Protein AF-A0AA39FRJ8-F1 (afdb_monomer_lite)

Secondary structure (DSSP, 8-state):
----GGGSTT---TTT-SS----------------TTSSTTS-S-------SSPPPP----S-EEEEEE-TTT--EEEEEEES-TT--

Radius of gyration: 22.84 Å; chains: 1; bounding box: 49×27×60 Å

Sequence (88 aa):
MGISNMFGNGADFSRMSDDNVKISKIIQKAFISVDENGSEAAAATGAQIVTLMMPSTIYVDKPFISVIVSKATGTPLFWARVNDPRSQ

pLDDT: mean 82.82, std 18.51, range [39.97, 97.19]

Foldseek 3Di:
DPPDLQCDQNNDPVVPDVDSDGDPDDDDDDDDDDDPVPDPDDDDDDDDPDDPDDDDDDDPQAWDWDFDADPVPRHTPDIDIPGDPVPD

Organism: Microctonus hyperodae (NCBI:txid165561)

InterPro domains:
  IPR000215 Serpin family [PTHR11461] (1-86)
  IPR023796 Serpin domain [PF00079] (1-85)
  IPR036186 Serpin superfamily [SSF56574] (1-85)
  IPR042178 Serpin superfamily, domain 1 [G3DSA:3.30.497.10] (1-88)

Structure (mmCIF, N/CA/C/O backbone):
data_AF-A0AA39FRJ8-F1
#
_entry.id   AF-A0AA39FRJ8-F1
#
loop_
_atom_site.group_PDB
_atom_site.id
_atom_site.type_symbol
_atom_site.label_atom_id
_atom_site.label_alt_id
_atom_site.label_comp_id
_atom_site.label_asym_id
_atom_site.label_entity_id
_atom_site.label_seq_id
_atom_site.pdbx_PDB_ins_code
_atom_site.Cartn_x
_atom_site.Cartn_y
_atom_site.Cartn_z
_atom_site.occupancy
_atom_site.B_iso_or_equiv
_atom_site.auth_seq_id
_atom_site.auth_comp_id
_atom_site.auth_asym_id
_atom_site.auth_atom_id
_atom_site.pdbx_PDB_model_num
ATOM 1 N N . MET A 1 1 ? -2.722 4.062 -16.025 1.00 69.94 1 MET A N 1
ATOM 2 C CA . MET A 1 1 ? -1.381 4.036 -15.397 1.00 69.94 1 MET A CA 1
ATOM 3 C C . MET A 1 1 ? -0.354 3.931 -16.520 1.00 69.94 1 MET A C 1
ATOM 5 O O . MET A 1 1 ? -0.372 2.935 -17.224 1.00 69.94 1 MET A O 1
ATOM 9 N N . GLY A 1 2 ? 0.431 4.980 -16.781 1.00 88.44 2 GLY A N 1
ATOM 10 C CA . GLY A 1 2 ? 1.193 5.155 -18.034 1.00 88.44 2 GLY A CA 1
ATOM 11 C C . GLY A 1 2 ? 2.612 4.572 -18.065 1.00 88.44 2 GLY A C 1
ATOM 12 O O . GLY A 1 2 ? 3.379 4.918 -18.956 1.00 88.44 2 GLY A O 1
ATOM 13 N N . ILE A 1 3 ? 2.991 3.726 -17.103 1.00 90.75 3 ILE A N 1
ATOM 14 C CA . ILE A 1 3 ? 4.336 3.138 -17.056 1.00 90.75 3 ILE A CA 1
ATOM 15 C C . ILE A 1 3 ? 4.338 1.828 -17.851 1.00 90.75 3 ILE A C 1
ATOM 17 O O . ILE A 1 3 ? 4.020 0.770 -17.315 1.00 90.75 3 ILE A O 1
ATOM 21 N N . SER A 1 4 ? 4.666 1.909 -19.139 1.00 92.62 4 SER A N 1
ATOM 22 C CA . SER A 1 4 ? 4.681 0.760 -20.059 1.00 92.62 4 SER A CA 1
ATOM 23 C C . SER A 1 4 ? 6.064 0.455 -20.635 1.00 92.62 4 SER A C 1
ATOM 25 O O . SER A 1 4 ? 6.369 -0.711 -20.873 1.00 92.62 4 SER A O 1
ATOM 27 N N . ASN A 1 5 ? 6.916 1.474 -20.816 1.00 93.75 5 ASN A N 1
ATOM 28 C CA . ASN A 1 5 ? 8.191 1.321 -21.523 1.00 93.75 5 ASN A CA 1
ATOM 29 C C . ASN A 1 5 ? 9.104 0.260 -20.884 1.00 93.75 5 ASN A C 1
ATOM 31 O O . ASN A 1 5 ? 9.689 -0.548 -21.590 1.00 93.75 5 ASN A O 1
ATOM 35 N N . MET A 1 6 ? 9.139 0.184 -19.549 1.00 94.00 6 MET A N 1
ATOM 36 C CA . MET A 1 6 ? 9.978 -0.772 -18.810 1.00 94.00 6 MET A CA 1
ATOM 37 C C . MET A 1 6 ? 9.676 -2.254 -19.088 1.00 94.00 6 MET A C 1
ATOM 39 O O . MET A 1 6 ? 10.512 -3.109 -18.802 1.00 94.00 6 MET A O 1
ATOM 43 N N . PHE A 1 7 ? 8.501 -2.558 -19.648 1.00 94.94 7 PHE A N 1
ATOM 44 C CA . PHE A 1 7 ? 8.082 -3.910 -20.032 1.00 94.94 7 PHE A CA 1
ATOM 45 C C . PHE A 1 7 ? 8.229 -4.181 -21.541 1.00 94.94 7 PHE A C 1
ATOM 47 O O . PHE A 1 7 ? 8.047 -5.312 -21.999 1.00 94.94 7 PHE A O 1
ATOM 54 N N . GLY A 1 8 ? 8.512 -3.143 -22.332 1.00 92.69 8 GLY A N 1
ATOM 55 C CA . GLY A 1 8 ? 8.649 -3.215 -23.783 1.00 92.69 8 GLY A CA 1
ATOM 56 C C . GLY A 1 8 ? 10.063 -3.586 -24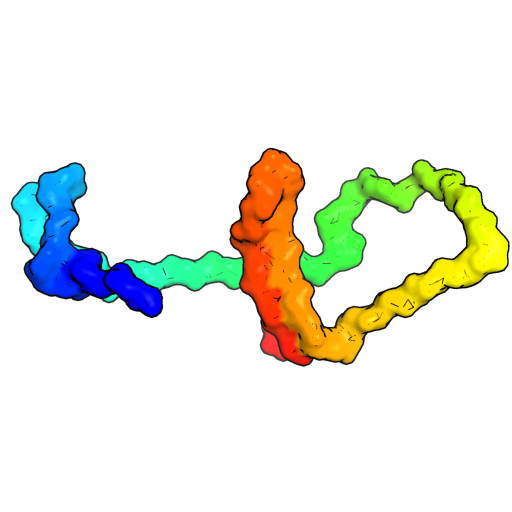.230 1.00 92.69 8 GLY A C 1
ATOM 57 O O . GLY A 1 8 ? 11.002 -3.610 -23.444 1.00 92.69 8 GLY A O 1
ATOM 58 N N . ASN A 1 9 ? 10.227 -3.850 -25.528 1.00 92.19 9 ASN A N 1
ATOM 59 C CA . ASN A 1 9 ? 11.547 -4.103 -26.125 1.00 92.19 9 ASN A CA 1
ATOM 60 C C . ASN A 1 9 ? 12.397 -2.826 -26.280 1.00 92.19 9 ASN A C 1
ATOM 62 O O . ASN A 1 9 ? 13.573 -2.921 -26.599 1.00 92.19 9 ASN A O 1
ATOM 66 N N . GLY A 1 10 ? 11.795 -1.645 -26.095 1.00 90.56 10 GLY A N 1
ATOM 67 C CA . GLY A 1 10 ? 12.479 -0.347 -26.078 1.00 90.56 10 GLY A CA 1
ATOM 68 C C . GLY A 1 10 ? 12.809 0.149 -24.668 1.00 90.56 10 GLY A C 1
ATOM 69 O O . GLY A 1 10 ? 13.037 1.344 -24.490 1.00 90.56 10 GLY A O 1
ATOM 70 N N . ALA A 1 11 ? 12.770 -0.737 -23.666 1.00 95.31 11 ALA A N 1
ATOM 71 C CA . ALA A 1 11 ? 13.147 -0.390 -22.307 1.00 95.31 11 ALA A CA 1
ATOM 72 C C . ALA A 1 11 ? 14.627 0.012 -22.263 1.00 95.31 11 ALA A C 1
ATOM 74 O O . ALA A 1 11 ? 15.483 -0.709 -22.765 1.00 95.31 11 ALA A O 1
ATOM 75 N N . ASP A 1 12 ? 14.924 1.155 -21.650 1.00 94.56 12 ASP A N 1
ATOM 76 C CA . ASP A 1 12 ? 16.298 1.615 -21.469 1.00 94.56 12 ASP A CA 1
ATOM 77 C C . ASP A 1 12 ? 16.737 1.368 -20.024 1.00 94.56 12 ASP A C 1
ATOM 79 O O . ASP A 1 12 ? 16.349 2.087 -19.100 1.00 94.56 12 ASP A O 1
ATOM 83 N N . PHE A 1 13 ? 17.541 0.320 -19.849 1.00 95.81 13 PHE A N 1
ATOM 84 C CA . PHE A 1 13 ? 18.191 -0.044 -18.591 1.00 95.81 13 PHE A CA 1
ATOM 85 C C . PHE A 1 13 ? 19.721 0.055 -18.678 1.00 95.81 13 PHE A C 1
ATOM 87 O O . PHE A 1 13 ? 20.419 -0.554 -17.869 1.00 95.81 13 PHE A O 1
ATOM 94 N N . SER A 1 14 ? 20.247 0.870 -19.600 1.00 95.50 14 SER A N 1
ATOM 95 C CA . SER A 1 14 ? 21.693 1.053 -19.837 1.00 95.50 14 SER A CA 1
ATOM 96 C C . SER A 1 14 ? 22.493 1.490 -18.601 1.00 95.50 14 SER A C 1
ATOM 98 O O . SER A 1 14 ? 23.695 1.270 -18.516 1.00 95.50 14 SER A O 1
ATOM 100 N N . ARG A 1 15 ? 21.835 2.097 -17.602 1.00 96.25 15 ARG A N 1
ATOM 101 C CA . ARG A 1 15 ? 22.451 2.464 -16.311 1.00 96.25 15 ARG A CA 1
ATOM 102 C C . ARG A 1 15 ? 22.508 1.323 -15.289 1.00 96.25 15 ARG A C 1
ATOM 104 O O . ARG A 1 15 ? 23.033 1.523 -14.198 1.00 96.25 15 ARG A O 1
ATOM 111 N N . MET A 1 16 ? 21.911 0.176 -15.596 1.00 95.56 16 MET A N 1
ATOM 112 C CA . MET A 1 16 ? 21.819 -0.990 -14.710 1.00 95.56 16 MET A CA 1
ATOM 113 C C . MET A 1 16 ? 22.482 -2.232 -15.310 1.00 95.56 16 MET A C 1
ATOM 115 O O . MET A 1 16 ? 22.935 -3.090 -14.556 1.00 95.56 16 MET A O 1
ATOM 119 N N . SER A 1 17 ? 22.519 -2.346 -16.638 1.00 95.19 17 SER A N 1
ATOM 120 C CA . SER A 1 17 ? 23.113 -3.469 -17.359 1.00 95.19 17 SER A CA 1
ATOM 121 C C . SER A 1 17 ? 23.629 -3.006 -18.720 1.00 95.19 17 SER A C 1
ATOM 123 O O . SER A 1 17 ? 23.002 -2.161 -19.358 1.00 95.19 17 SER A O 1
ATOM 125 N N . ASP A 1 18 ? 24.743 -3.589 -19.159 1.00 94.62 18 ASP A N 1
ATOM 126 C CA . ASP A 1 18 ? 25.283 -3.395 -20.509 1.00 94.62 18 ASP A CA 1
ATOM 127 C C . ASP A 1 18 ? 24.492 -4.188 -21.573 1.00 94.62 18 ASP A C 1
ATOM 129 O O . ASP A 1 18 ? 24.601 -3.909 -22.768 1.00 94.62 18 ASP A O 1
ATOM 133 N N . ASP A 1 19 ? 23.666 -5.153 -21.148 1.00 94.75 19 ASP A N 1
ATOM 134 C CA . ASP A 1 19 ? 22.807 -5.954 -22.019 1.00 94.75 19 ASP A CA 1
ATOM 135 C C . ASP A 1 19 ? 21.442 -5.290 -22.257 1.00 94.75 19 ASP A C 1
ATOM 137 O O . ASP A 1 19 ? 20.905 -4.553 -21.425 1.00 94.75 19 ASP A O 1
ATOM 141 N N . ASN A 1 20 ? 20.811 -5.622 -23.388 1.00 93.31 20 ASN A N 1
ATOM 142 C CA . ASN A 1 20 ? 19.438 -5.206 -23.667 1.00 93.31 20 ASN A CA 1
ATOM 143 C C . ASN A 1 20 ? 18.446 -6.034 -22.833 1.00 93.31 20 ASN A C 1
ATOM 145 O O . ASN A 1 20 ? 18.017 -7.123 -23.229 1.00 93.31 20 ASN A O 1
ATOM 149 N N . VAL A 1 21 ? 18.100 -5.508 -21.659 1.00 95.50 21 VAL A N 1
ATOM 150 C CA . VAL A 1 21 ? 17.190 -6.135 -20.694 1.00 95.50 21 VAL A CA 1
ATOM 151 C C . VAL A 1 21 ? 15.858 -5.394 -20.605 1.00 95.50 21 VAL A C 1
ATOM 153 O O . VAL A 1 21 ? 15.744 -4.219 -20.936 1.00 95.50 21 VAL A O 1
ATOM 156 N N . LYS A 1 22 ? 14.825 -6.084 -20.114 1.00 95.81 22 LYS A N 1
ATOM 157 C CA . LYS A 1 22 ? 13.517 -5.496 -19.796 1.00 95.81 22 LYS A CA 1
ATOM 158 C C . LYS A 1 22 ? 12.901 -6.169 -18.579 1.00 95.81 22 LYS A C 1
ATOM 160 O O . LYS A 1 22 ? 13.248 -7.303 -18.243 1.00 95.81 22 LYS A O 1
ATOM 165 N N . ILE A 1 23 ? 11.929 -5.512 -17.955 1.00 95.50 23 ILE A N 1
ATOM 166 C CA . ILE A 1 23 ? 11.171 -6.109 -16.858 1.00 95.50 23 ILE A CA 1
ATOM 167 C C . ILE A 1 23 ? 10.110 -7.040 -17.443 1.00 95.50 23 ILE A C 1
ATOM 169 O O . ILE A 1 23 ? 9.258 -6.622 -18.222 1.00 95.50 23 ILE A O 1
ATOM 173 N N . SER A 1 24 ? 10.135 -8.311 -17.049 1.00 95.25 24 SER A N 1
ATOM 174 C CA . SER A 1 24 ? 9.131 -9.293 -17.472 1.00 95.25 24 SER A CA 1
ATOM 175 C C . SER A 1 24 ? 7.895 -9.299 -16.570 1.00 95.25 24 SER A C 1
ATOM 177 O O . SER A 1 24 ? 6.777 -9.469 -17.055 1.00 95.25 24 SER A O 1
ATOM 179 N N . LYS A 1 25 ? 8.076 -9.118 -15.255 1.00 93.69 25 LYS A N 1
ATOM 180 C CA . LYS A 1 25 ? 6.995 -9.157 -14.263 1.00 93.69 25 LYS A CA 1
ATOM 181 C C . LYS A 1 25 ? 7.372 -8.382 -13.003 1.00 93.69 25 LYS A C 1
ATOM 183 O O . LYS A 1 25 ? 8.482 -8.516 -12.501 1.00 93.69 25 LYS A O 1
ATOM 188 N N . ILE A 1 26 ? 6.411 -7.643 -12.455 1.00 93.88 26 ILE A N 1
ATOM 189 C CA . ILE A 1 26 ? 6.472 -7.074 -11.103 1.00 93.88 26 ILE A CA 1
ATOM 190 C C . ILE A 1 26 ? 5.283 -7.635 -10.330 1.00 93.88 26 ILE A C 1
ATOM 192 O O . ILE A 1 26 ? 4.160 -7.635 -10.833 1.00 93.88 26 ILE A O 1
ATOM 196 N N . ILE A 1 27 ? 5.529 -8.137 -9.122 1.00 95.44 27 ILE A N 1
ATOM 197 C CA . ILE A 1 27 ? 4.483 -8.633 -8.226 1.00 95.44 27 ILE A CA 1
ATOM 198 C C . ILE A 1 27 ? 4.615 -7.885 -6.908 1.00 95.44 27 ILE A C 1
ATOM 200 O O . ILE A 1 27 ? 5.676 -7.905 -6.292 1.00 95.44 27 ILE A O 1
ATOM 204 N N . GLN A 1 28 ? 3.524 -7.270 -6.464 1.00 93.19 28 GLN A N 1
ATOM 205 C CA . GLN A 1 28 ? 3.412 -6.687 -5.134 1.00 93.19 28 GLN A CA 1
ATOM 206 C C . GLN A 1 28 ? 2.406 -7.512 -4.331 1.00 93.19 28 GLN A C 1
ATOM 208 O O . GLN A 1 28 ? 1.254 -7.654 -4.739 1.00 93.19 28 GLN A O 1
ATOM 213 N N . LYS A 1 29 ? 2.840 -8.064 -3.196 1.00 93.00 29 LYS A N 1
ATOM 214 C CA . LYS A 1 29 ? 1.976 -8.763 -2.238 1.00 93.00 29 LYS A CA 1
ATOM 215 C C . LYS A 1 29 ? 1.938 -7.955 -0.947 1.00 93.00 29 LYS A C 1
ATOM 217 O O . LYS A 1 29 ? 2.985 -7.573 -0.436 1.00 93.00 29 LYS A O 1
ATOM 222 N N . ALA A 1 30 ? 0.739 -7.706 -0.435 1.00 91.69 30 ALA A N 1
ATOM 223 C CA . ALA A 1 30 ? 0.509 -7.007 0.822 1.00 91.69 30 ALA A CA 1
ATOM 224 C C . ALA A 1 30 ? -0.485 -7.806 1.671 1.00 91.69 30 ALA A C 1
ATOM 226 O O . ALA A 1 30 ? -1.356 -8.486 1.128 1.00 91.69 30 ALA A O 1
ATOM 227 N N . PHE A 1 31 ? -0.334 -7.730 2.989 1.00 89.56 31 PHE A N 1
ATOM 228 C CA . PHE A 1 31 ? -1.201 -8.384 3.962 1.00 89.56 31 PHE A CA 1
ATOM 229 C C . PHE A 1 31 ? -1.415 -7.439 5.145 1.00 89.56 31 PHE A C 1
ATOM 231 O O . PHE A 1 31 ? -0.477 -6.761 5.563 1.00 89.56 31 PHE A O 1
ATOM 238 N N . ILE A 1 32 ? -2.644 -7.386 5.655 1.00 86.75 32 ILE A N 1
ATOM 239 C CA . ILE A 1 32 ? -3.029 -6.592 6.824 1.00 86.75 32 ILE A CA 1
ATOM 240 C C . ILE A 1 32 ? -3.731 -7.551 7.784 1.00 86.75 32 ILE A C 1
ATOM 242 O O . ILE A 1 32 ? -4.725 -8.162 7.402 1.00 86.75 32 ILE A O 1
ATOM 246 N N . SER A 1 33 ? -3.223 -7.659 9.011 1.00 87.06 33 SER A N 1
ATOM 247 C CA . SER A 1 33 ? -3.906 -8.341 10.113 1.00 87.06 33 SER A CA 1
ATOM 248 C C . SER A 1 33 ? -4.417 -7.295 11.087 1.00 87.06 33 SER A C 1
ATOM 250 O O . SER A 1 33 ? -3.692 -6.355 11.413 1.00 87.06 33 SER A O 1
ATOM 252 N N . VAL A 1 34 ? -5.659 -7.454 11.529 1.00 83.31 34 VAL A N 1
ATOM 253 C CA . VAL A 1 34 ? -6.260 -6.615 12.563 1.00 83.31 34 VAL A CA 1
ATOM 254 C C . VAL A 1 34 ? -6.807 -7.547 13.626 1.00 83.31 34 VAL A C 1
ATOM 256 O O . VAL A 1 34 ? -7.647 -8.393 13.335 1.00 83.31 34 VAL A O 1
ATOM 259 N N . ASP A 1 35 ? -6.330 -7.371 14.846 1.00 84.19 35 ASP A N 1
ATOM 260 C CA . ASP A 1 35 ? -6.847 -8.030 16.032 1.00 84.19 35 ASP A CA 1
ATOM 261 C C . ASP A 1 35 ? -6.942 -7.009 17.173 1.00 84.19 35 ASP A C 1
ATOM 263 O O . ASP A 1 35 ? -6.408 -5.898 17.096 1.00 84.19 35 ASP A O 1
ATOM 267 N N . GLU A 1 36 ? -7.676 -7.369 18.222 1.00 79.88 36 GLU A N 1
ATOM 268 C CA . GLU A 1 36 ? -7.885 -6.514 19.398 1.00 79.88 36 GLU A CA 1
ATOM 269 C C . GLU A 1 36 ? -6.592 -6.306 20.200 1.00 79.88 36 GLU A C 1
ATOM 271 O O . GLU A 1 36 ? -6.458 -5.330 20.936 1.00 79.88 36 GLU A O 1
ATOM 276 N N . ASN A 1 37 ? -5.623 -7.201 20.015 1.00 71.94 37 ASN A N 1
ATOM 277 C CA . ASN A 1 37 ? -4.347 -7.212 20.715 1.00 71.94 37 ASN A CA 1
ATOM 278 C C . ASN A 1 37 ? -3.249 -6.468 19.948 1.00 71.94 37 ASN A C 1
ATOM 280 O O . ASN A 1 37 ? -2.101 -6.483 20.392 1.00 71.94 37 ASN A O 1
ATOM 284 N N . GLY A 1 38 ? -3.583 -5.787 18.841 1.00 61.38 38 GLY A N 1
ATOM 285 C CA . GLY A 1 38 ? -2.644 -5.157 17.904 1.00 61.38 38 GLY A CA 1
ATOM 286 C C . GLY A 1 38 ? -1.704 -4.102 18.507 1.00 61.38 38 GLY A C 1
ATOM 287 O O . GLY A 1 38 ? -0.889 -3.522 17.792 1.00 61.38 38 GLY A O 1
ATOM 288 N N . SER A 1 39 ? -1.798 -3.857 19.814 1.00 41.72 39 SER A N 1
ATOM 289 C CA . SER A 1 39 ? -0.699 -3.424 20.668 1.00 41.72 39 SER A CA 1
ATOM 290 C C . SER A 1 39 ? -0.995 -3.857 22.108 1.00 41.72 39 SER A C 1
ATOM 292 O O . SER A 1 39 ? -1.838 -3.268 22.785 1.00 41.72 39 SER A O 1
ATOM 294 N N . GLU A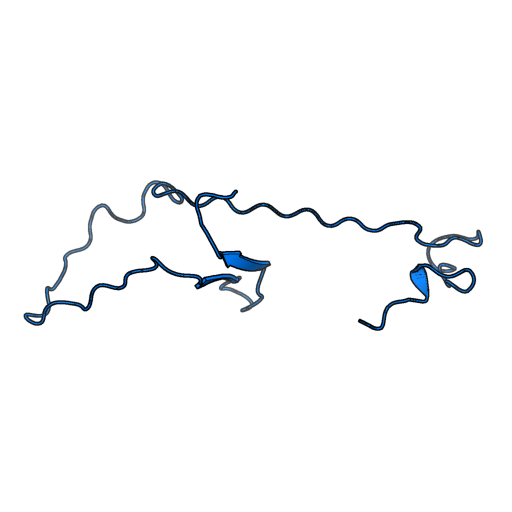 1 40 ? -0.270 -4.855 22.603 1.00 43.41 40 GLU A N 1
ATOM 295 C CA . GLU A 1 40 ? -0.186 -5.152 24.031 1.00 43.41 40 GLU A CA 1
ATOM 296 C C . GLU A 1 40 ? 0.284 -3.870 24.771 1.00 43.41 40 GLU A C 1
ATOM 298 O O . GLU A 1 40 ? 1.293 -3.268 24.409 1.00 43.41 40 GLU A O 1
ATOM 303 N N . ALA A 1 41 ? -0.482 -3.423 25.775 1.00 39.97 41 ALA A N 1
ATOM 304 C CA . ALA A 1 41 ? -0.120 -2.414 26.790 1.00 39.97 41 ALA A CA 1
ATOM 305 C C . ALA A 1 41 ? -0.140 -0.889 26.468 1.00 39.97 41 ALA A C 1
ATOM 307 O O . ALA A 1 41 ? 0.802 -0.182 26.821 1.00 39.97 41 ALA A O 1
ATOM 308 N N . ALA A 1 42 ? -1.244 -0.314 25.962 1.00 40.75 42 ALA A N 1
ATOM 309 C CA . ALA A 1 42 ? -1.430 1.159 25.975 1.00 40.75 42 ALA A CA 1
ATOM 310 C C . ALA A 1 42 ? -2.705 1.695 26.663 1.00 40.75 42 ALA A C 1
ATOM 312 O O . ALA A 1 42 ? -2.977 2.892 26.584 1.00 40.75 42 ALA A O 1
ATOM 313 N N . ALA A 1 43 ? -3.486 0.875 27.370 1.00 41.09 43 ALA A N 1
ATOM 314 C CA . ALA A 1 43 ? -4.669 1.377 28.075 1.00 41.09 43 ALA A CA 1
ATOM 315 C C . ALA A 1 43 ? -4.996 0.560 29.331 1.00 41.09 43 ALA A C 1
ATOM 317 O O . ALA A 1 43 ? -5.955 -0.200 29.355 1.00 41.09 43 ALA A O 1
ATOM 318 N N . ALA A 1 44 ? -4.207 0.723 30.393 1.00 40.84 44 ALA A N 1
ATOM 319 C CA . ALA A 1 44 ? -4.562 0.183 31.710 1.00 40.84 44 ALA A CA 1
ATOM 320 C C . ALA A 1 44 ? -4.564 1.235 32.828 1.00 40.84 44 ALA A C 1
ATOM 322 O O . ALA A 1 44 ? -4.620 0.874 33.997 1.00 40.84 44 ALA A O 1
ATOM 323 N N . THR A 1 45 ? -4.504 2.534 32.516 1.00 41.47 45 THR A N 1
ATOM 324 C CA . THR A 1 45 ? -4.843 3.594 33.485 1.00 41.47 45 THR A CA 1
ATOM 325 C C . THR A 1 45 ? -5.042 4.928 32.765 1.00 41.47 45 THR A C 1
ATOM 327 O O . THR A 1 45 ? -4.096 5.643 32.455 1.00 41.47 45 THR A O 1
ATOM 330 N N . GLY A 1 46 ? -6.298 5.272 32.489 1.00 41.97 46 GLY A N 1
ATOM 331 C CA . GLY A 1 46 ? -6.699 6.610 32.067 1.00 41.97 46 GLY A CA 1
ATOM 332 C C . GLY A 1 46 ? -7.966 6.983 32.819 1.00 41.97 46 GLY A C 1
ATOM 333 O O . GLY A 1 46 ? -8.985 6.314 32.666 1.00 41.97 46 GLY A O 1
ATOM 334 N N . ALA A 1 47 ? -7.910 8.010 33.665 1.00 43.31 47 ALA A N 1
ATOM 335 C CA . ALA A 1 47 ? -9.106 8.544 34.302 1.00 43.31 47 ALA A CA 1
ATOM 336 C C . ALA A 1 47 ? -10.016 9.138 33.213 1.00 43.31 47 ALA A C 1
ATOM 338 O O . ALA A 1 47 ? -9.658 10.128 32.575 1.00 43.31 47 ALA A O 1
ATOM 339 N N . GLN A 1 48 ? -11.181 8.530 32.973 1.00 46.97 48 GLN A N 1
ATOM 340 C CA . GLN A 1 48 ? -12.203 9.131 32.120 1.00 46.97 48 GLN A CA 1
ATOM 341 C C . GLN A 1 48 ? -12.929 10.214 32.918 1.00 46.97 48 GLN A C 1
ATOM 343 O O . GLN A 1 48 ? -13.732 9.920 33.801 1.00 46.97 48 GLN A O 1
ATOM 348 N N . ILE A 1 49 ? -12.677 11.478 32.578 1.00 48.75 49 ILE A N 1
ATOM 349 C CA . ILE A 1 49 ? -13.650 12.538 32.844 1.00 48.75 49 ILE A CA 1
ATOM 350 C C . ILE A 1 49 ? -14.819 12.258 31.900 1.00 48.75 49 ILE A C 1
ATOM 352 O O . ILE A 1 49 ? -14.751 12.538 30.703 1.00 48.75 49 ILE A O 1
ATOM 356 N N . VAL A 1 50 ? -15.863 11.618 32.420 1.00 52.16 50 VAL A N 1
ATOM 357 C CA . VAL A 1 50 ? -17.056 11.300 31.638 1.00 52.16 50 VAL A CA 1
ATOM 358 C C . VAL A 1 50 ? -17.812 12.607 31.426 1.00 52.16 50 VAL A C 1
ATOM 360 O O . VAL A 1 50 ? -18.309 13.217 32.371 1.00 52.16 50 VAL A O 1
ATOM 363 N N . THR A 1 51 ? -17.883 13.069 30.181 1.00 52.44 51 THR A N 1
ATOM 364 C CA . THR A 1 51 ? -18.878 14.082 29.817 1.00 52.44 51 THR A CA 1
ATOM 365 C C . THR A 1 51 ? -20.257 13.477 30.105 1.00 52.44 51 THR A C 1
ATOM 367 O O . THR A 1 51 ? -20.502 12.337 29.730 1.00 52.44 51 THR A O 1
ATOM 370 N N . LEU A 1 52 ? -21.169 14.206 30.762 1.00 57.12 52 LEU A N 1
ATOM 371 C CA . LEU A 1 52 ? -22.534 13.725 31.078 1.00 57.12 52 LEU A CA 1
ATOM 372 C C . LEU A 1 52 ? -23.390 13.425 29.827 1.00 57.12 52 LEU A C 1
ATOM 374 O O . LEU A 1 52 ? -24.516 12.950 29.939 1.00 57.12 52 LEU A O 1
ATOM 378 N N . MET A 1 53 ? -22.868 13.717 28.635 1.00 60.72 53 MET A N 1
ATOM 379 C CA . MET A 1 53 ? -23.455 13.347 27.354 1.00 60.72 53 MET A CA 1
ATOM 380 C C . MET A 1 53 ? -22.900 11.989 26.921 1.00 60.72 53 MET A C 1
ATOM 382 O O . MET A 1 53 ? -21.684 11.807 26.877 1.00 60.72 53 MET A O 1
ATOM 386 N N . MET A 1 54 ? -23.782 11.053 26.565 1.00 65.38 54 MET A N 1
ATOM 387 C CA . MET A 1 54 ? -23.371 9.771 25.988 1.00 65.38 54 MET A CA 1
ATOM 388 C C . MET A 1 54 ? -22.521 10.003 24.725 1.00 65.38 54 MET A C 1
ATOM 390 O O . MET A 1 54 ? -22.995 10.677 23.805 1.00 65.38 54 MET A O 1
ATOM 394 N N . PRO A 1 55 ? -21.293 9.458 24.645 1.00 70.62 55 PRO A N 1
ATOM 395 C CA . PRO A 1 55 ? -20.518 9.497 23.414 1.00 70.62 55 PRO A CA 1
ATOM 396 C C . PRO A 1 55 ? -21.241 8.697 22.327 1.00 70.62 55 PRO A C 1
ATOM 398 O O . PRO A 1 55 ? -21.825 7.645 22.589 1.00 70.62 55 PRO A O 1
ATOM 401 N N . SER A 1 56 ? -21.203 9.191 21.094 1.00 78.31 56 SER A N 1
ATOM 402 C CA . SER A 1 56 ? -21.793 8.501 19.952 1.00 78.31 56 SER A CA 1
ATOM 403 C C . SER A 1 56 ? -21.011 7.228 19.628 1.00 78.31 56 SER A C 1
ATOM 405 O O . SER A 1 56 ? -19.809 7.259 19.363 1.00 78.31 56 SER A O 1
ATOM 407 N N . THR A 1 57 ? -21.702 6.091 19.626 1.00 85.38 57 THR A N 1
ATOM 408 C CA . THR A 1 57 ? -21.133 4.814 19.188 1.00 85.38 57 THR A CA 1
ATOM 409 C C . THR A 1 57 ? -20.994 4.793 17.667 1.00 85.38 57 THR A C 1
ATOM 411 O O . THR A 1 57 ? -21.929 5.143 16.947 1.00 85.38 57 THR A O 1
ATOM 414 N N . ILE A 1 58 ? -19.831 4.363 17.174 1.00 86.88 58 ILE A N 1
ATOM 415 C CA . ILE A 1 58 ? -19.577 4.165 15.744 1.00 86.88 58 ILE A CA 1
ATOM 416 C C . ILE A 1 58 ? -19.568 2.666 15.461 1.00 86.88 58 ILE A C 1
ATOM 418 O O . ILE A 1 58 ? -18.762 1.929 16.024 1.00 86.88 58 ILE A O 1
ATOM 422 N N . TYR A 1 59 ? -20.437 2.240 14.550 1.00 91.25 59 TYR A N 1
ATOM 423 C CA . TYR A 1 59 ? -20.468 0.879 14.028 1.00 91.25 59 TYR A CA 1
ATOM 424 C C . TYR A 1 59 ? -19.806 0.845 12.646 1.00 91.25 59 TYR A C 1
ATOM 426 O O . TYR A 1 59 ? -20.153 1.628 11.759 1.00 91.25 59 TYR A O 1
ATOM 434 N N . VAL A 1 60 ? -18.830 -0.049 12.476 1.00 92.00 60 VAL A N 1
ATOM 435 C CA . VAL A 1 60 ? -18.119 -0.296 11.209 1.00 92.00 60 VAL A CA 1
ATOM 436 C C . VAL A 1 60 ? -18.553 -1.663 10.666 1.00 92.00 60 VAL A C 1
ATOM 438 O O . VAL A 1 60 ? -17.762 -2.590 10.531 1.00 92.00 60 VAL A O 1
ATOM 441 N N . ASP A 1 61 ? -19.855 -1.804 10.423 1.00 93.44 61 ASP A N 1
ATOM 442 C CA . ASP A 1 61 ? -20.560 -3.059 10.108 1.00 93.44 61 ASP A CA 1
ATOM 443 C C . ASP A 1 61 ? -21.016 -3.167 8.637 1.00 93.44 61 ASP A C 1
ATOM 445 O O . ASP A 1 61 ? -21.777 -4.055 8.257 1.00 93.44 61 ASP A O 1
ATOM 449 N N . LYS A 1 62 ? -20.527 -2.263 7.786 1.00 94.38 62 LYS A N 1
ATOM 450 C CA . LYS A 1 62 ? -20.822 -2.160 6.348 1.00 94.38 62 LYS A CA 1
ATOM 451 C C . LYS A 1 62 ? -19.545 -1.809 5.575 1.00 94.38 62 LYS A C 1
ATOM 453 O O . LYS A 1 62 ? -18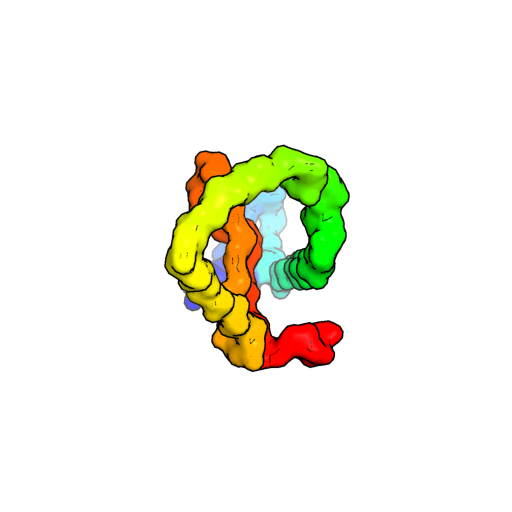.586 -1.382 6.215 1.00 94.38 62 LYS A O 1
ATOM 458 N N . PRO A 1 63 ? -19.504 -1.933 4.230 1.00 96.81 63 PRO A N 1
ATOM 459 C CA . PRO A 1 63 ? -18.282 -1.712 3.462 1.00 96.81 63 PRO A CA 1
ATOM 460 C C . PRO A 1 63 ? -17.564 -0.406 3.812 1.00 96.81 63 PRO A C 1
ATOM 462 O O . PRO A 1 63 ? -18.171 0.668 3.806 1.00 96.81 63 PRO A O 1
ATOM 465 N N . PHE A 1 64 ? -16.267 -0.507 4.090 1.00 94.62 64 PHE A N 1
ATOM 466 C CA . PHE A 1 64 ? -15.446 0.605 4.562 1.00 94.62 64 PHE A CA 1
ATOM 467 C C . PHE A 1 64 ? -14.058 0.606 3.916 1.00 94.62 64 PHE A C 1
ATOM 469 O O . PHE A 1 64 ? -13.634 -0.350 3.261 1.00 94.62 64 PHE A O 1
ATOM 476 N N . ILE A 1 65 ? -13.349 1.719 4.085 1.00 94.50 65 ILE A N 1
ATOM 477 C CA . ILE A 1 65 ? -11.960 1.883 3.659 1.00 94.50 65 ILE A CA 1
ATOM 478 C C . ILE A 1 65 ? -11.091 1.930 4.913 1.00 94.50 65 ILE A C 1
ATOM 480 O O . ILE A 1 65 ? -11.404 2.659 5.851 1.00 94.50 65 ILE A O 1
ATOM 484 N N . SER A 1 66 ? -9.998 1.174 4.907 1.00 92.50 66 SER A N 1
ATOM 485 C CA . SER A 1 66 ? -8.952 1.236 5.925 1.00 92.50 66 SER A CA 1
ATOM 486 C C . SER A 1 66 ? -7.664 1.762 5.300 1.00 92.50 66 SER A C 1
ATOM 488 O O . SER A 1 66 ? -7.278 1.337 4.206 1.00 92.50 66 SER A O 1
ATOM 490 N N . VAL A 1 67 ? -7.009 2.699 5.984 1.00 94.88 67 VAL A N 1
ATOM 491 C CA . VAL A 1 67 ? -5.735 3.279 5.556 1.00 94.88 67 VAL A CA 1
ATOM 492 C C . VAL A 1 67 ? -4.787 3.300 6.747 1.00 94.88 67 VAL A C 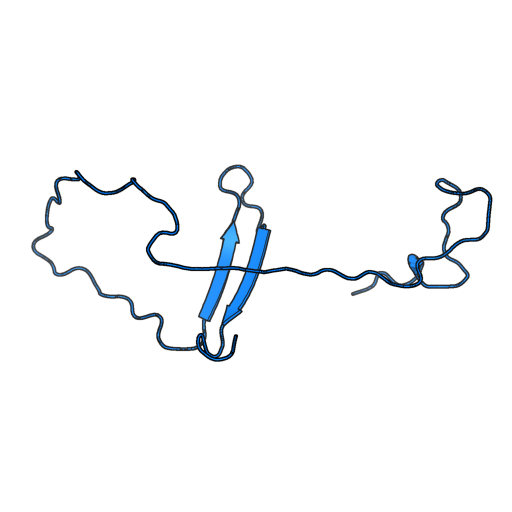1
ATOM 494 O O . VAL A 1 67 ? -5.115 3.852 7.795 1.00 94.88 67 VAL A O 1
ATOM 497 N N . ILE A 1 68 ? -3.598 2.727 6.577 1.00 94.69 68 ILE A N 1
ATOM 498 C CA . ILE A 1 68 ? -2.519 2.820 7.567 1.00 94.69 68 ILE A CA 1
ATOM 499 C C . ILE A 1 68 ? -1.587 3.928 7.101 1.00 94.69 68 ILE A C 1
ATOM 501 O O . ILE A 1 68 ? -1.017 3.839 6.013 1.00 94.69 68 ILE A O 1
ATOM 505 N N . VAL A 1 69 ? -1.442 4.975 7.909 1.00 95.94 69 VAL A N 1
ATOM 506 C CA . VAL A 1 69 ? -0.689 6.185 7.557 1.00 95.94 69 VAL A CA 1
ATOM 507 C C . VAL A 1 69 ? 0.493 6.362 8.503 1.00 95.94 69 VAL A C 1
ATOM 509 O O . VAL A 1 69 ? 0.356 6.253 9.722 1.00 95.94 69 VAL A O 1
ATOM 512 N N . SER A 1 70 ? 1.658 6.682 7.942 1.00 95.88 70 SER A N 1
ATOM 513 C CA . SER A 1 70 ? 2.818 7.129 8.713 1.00 95.88 70 SER A CA 1
ATOM 514 C C . SER A 1 70 ? 2.512 8.469 9.385 1.00 95.88 70 SER A C 1
ATOM 516 O O . SER A 1 70 ? 2.306 9.471 8.703 1.00 95.88 70 SER A O 1
ATOM 518 N N . LYS A 1 71 ? 2.523 8.521 10.723 1.00 94.75 71 LYS A N 1
ATOM 519 C CA . LYS A 1 71 ? 2.297 9.775 11.466 1.00 94.75 71 LYS A CA 1
ATOM 520 C C . LYS A 1 71 ? 3.389 10.820 11.223 1.00 94.75 71 LYS A C 1
ATOM 522 O O . LYS A 1 71 ? 3.100 12.007 11.257 1.00 94.75 71 LYS A O 1
ATOM 527 N N . ALA A 1 72 ? 4.626 10.385 10.975 1.00 96.94 72 ALA A N 1
ATOM 528 C CA . ALA A 1 72 ? 5.761 11.285 10.780 1.00 96.94 72 ALA A CA 1
ATOM 529 C C . ALA A 1 72 ? 5.709 12.022 9.433 1.00 96.94 72 ALA A C 1
ATOM 531 O O . ALA A 1 72 ? 6.136 13.168 9.343 1.00 96.94 72 ALA A O 1
ATOM 532 N N . THR A 1 73 ? 5.199 11.365 8.387 1.00 97.19 73 THR A N 1
ATOM 533 C CA . THR A 1 73 ? 5.260 11.877 7.005 1.00 97.19 73 THR A CA 1
ATOM 534 C C . THR A 1 73 ? 3.891 12.098 6.365 1.00 97.19 73 THR A C 1
ATOM 536 O O . THR A 1 73 ? 3.813 12.642 5.268 1.00 97.19 73 THR A O 1
ATOM 539 N N . GLY A 1 74 ? 2.809 11.635 6.996 1.00 95.50 74 GLY A N 1
ATOM 540 C CA . GLY A 1 74 ? 1.467 11.626 6.409 1.00 95.50 74 GLY A CA 1
ATOM 541 C C . GLY A 1 74 ? 1.303 10.647 5.240 1.00 95.50 74 GLY A C 1
ATOM 542 O O . GLY A 1 74 ? 0.286 10.674 4.552 1.00 95.50 74 GLY A O 1
ATOM 543 N N . THR A 1 75 ? 2.290 9.784 4.979 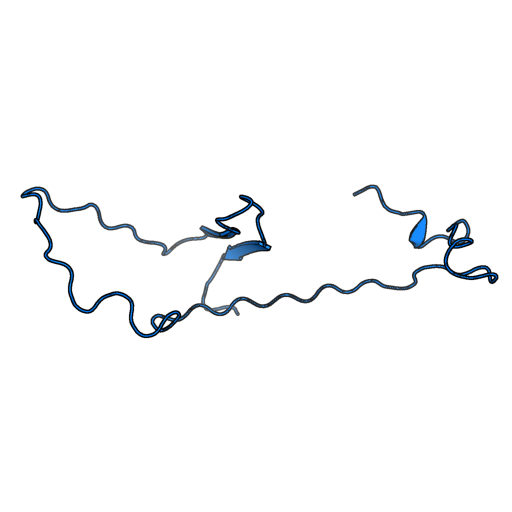1.00 96.88 75 THR A N 1
ATOM 544 C CA . THR A 1 75 ? 2.281 8.888 3.816 1.00 96.88 75 THR A CA 1
ATOM 545 C C . THR A 1 75 ? 1.378 7.675 4.062 1.00 96.88 75 THR A C 1
ATOM 547 O O . THR A 1 75 ? 1.578 6.983 5.066 1.00 96.88 75 THR A O 1
ATOM 550 N N . PRO A 1 76 ? 0.421 7.362 3.167 1.00 95.06 76 PRO A N 1
ATOM 551 C CA . PRO A 1 76 ? -0.344 6.124 3.250 1.00 95.06 76 PRO A CA 1
ATOM 552 C C . PRO A 1 76 ? 0.563 4.934 2.917 1.00 95.06 76 PRO A C 1
ATOM 554 O O . PRO A 1 76 ? 1.099 4.833 1.816 1.00 95.06 76 PRO A O 1
ATOM 557 N N . LEU A 1 77 ? 0.739 4.039 3.885 1.00 94.69 77 LEU A N 1
ATOM 558 C CA . LEU A 1 77 ? 1.530 2.814 3.754 1.00 94.69 77 LEU A CA 1
ATOM 559 C C . LEU A 1 77 ? 0.680 1.668 3.202 1.00 94.69 77 LEU A C 1
ATOM 561 O O . LEU A 1 77 ? 1.148 0.876 2.388 1.00 94.69 77 LEU A O 1
ATOM 565 N N . PHE A 1 78 ? -0.584 1.610 3.625 1.00 95.50 78 PHE A N 1
ATOM 566 C CA . PHE A 1 78 ? -1.556 0.630 3.157 1.00 95.50 78 PHE A CA 1
ATOM 567 C C . PHE A 1 78 ? -2.887 1.304 2.868 1.00 95.50 78 PHE A C 1
ATOM 569 O O . PHE A 1 78 ? -3.310 2.191 3.608 1.00 95.50 78 PHE A O 1
ATOM 576 N N . TRP A 1 79 ? -3.558 0.833 1.820 1.00 95.00 79 TRP A N 1
ATOM 577 C CA . TRP A 1 79 ? -4.906 1.243 1.456 1.00 95.00 79 TRP A CA 1
ATOM 578 C C . TRP A 1 79 ? -5.715 -0.007 1.133 1.00 95.00 79 TRP A C 1
ATOM 580 O O . TRP A 1 79 ? -5.346 -0.777 0.245 1.00 95.00 79 TRP A O 1
ATOM 590 N N . ALA A 1 80 ? -6.808 -0.217 1.856 1.00 92.81 80 ALA A N 1
ATOM 591 C CA . ALA A 1 80 ? -7.666 -1.375 1.683 1.00 92.81 80 ALA A CA 1
ATOM 592 C C . ALA A 1 80 ? -9.133 -0.959 1.627 1.00 92.81 80 ALA A C 1
ATOM 594 O O . ALA A 1 80 ? -9.582 -0.072 2.353 1.00 92.81 80 ALA A O 1
ATOM 595 N N . ARG A 1 81 ? -9.890 -1.641 0.772 1.00 94.31 81 ARG A N 1
ATOM 596 C CA . ARG A 1 81 ? -11.350 -1.620 0.792 1.00 94.31 81 ARG A CA 1
ATOM 597 C C . ARG A 1 81 ? -11.822 -2.946 1.373 1.00 94.31 81 ARG A C 1
ATOM 599 O O . ARG A 1 81 ? -11.509 -3.995 0.816 1.00 94.31 81 ARG A O 1
ATOM 606 N N . VAL A 1 82 ? -12.583 -2.887 2.458 1.00 93.56 82 VAL A N 1
ATOM 607 C CA . VAL A 1 82 ? -13.178 -4.057 3.107 1.00 93.56 82 VAL A CA 1
ATOM 608 C C . VAL A 1 82 ? -14.656 -4.079 2.744 1.00 93.56 82 VAL A C 1
ATOM 610 O O . VAL A 1 82 ? -15.408 -3.202 3.160 1.00 93.56 82 VAL A O 1
ATOM 613 N N . ASN A 1 83 ? -15.060 -5.043 1.915 1.00 95.31 83 ASN A N 1
ATOM 614 C CA . ASN A 1 83 ? -16.468 -5.236 1.551 1.00 95.31 83 ASN A CA 1
ATOM 615 C C . ASN A 1 83 ? -17.166 -6.216 2.507 1.00 95.31 83 ASN A C 1
ATOM 617 O O . ASN A 1 83 ? -18.269 -5.925 2.952 1.00 95.31 83 ASN A O 1
ATOM 621 N N . ASP A 1 84 ? -16.511 -7.335 2.835 1.00 93.25 84 ASP A N 1
ATOM 622 C CA . ASP A 1 84 ? -16.923 -8.283 3.876 1.00 93.25 84 ASP A CA 1
ATOM 623 C C . ASP A 1 84 ? -15.667 -8.703 4.667 1.00 93.25 84 ASP A C 1
ATOM 625 O O . ASP A 1 84 ? -14.725 -9.228 4.069 1.00 93.25 84 ASP A O 1
ATOM 629 N N . PRO A 1 85 ? -15.593 -8.452 5.985 1.00 87.81 85 PRO A N 1
ATOM 630 C CA . PRO A 1 85 ? -14.437 -8.829 6.798 1.00 87.81 8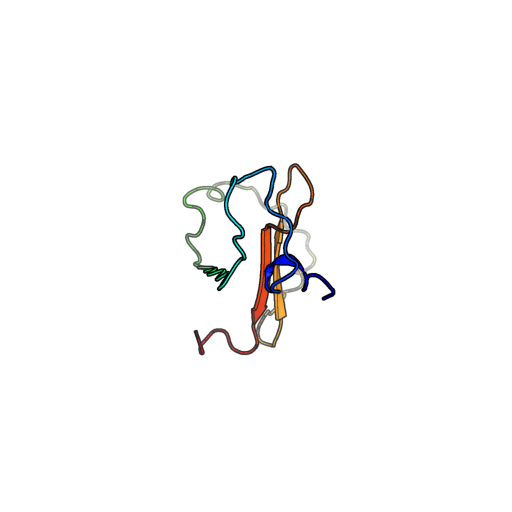5 PRO A CA 1
ATOM 631 C C . PRO A 1 85 ? -14.286 -10.347 6.996 1.00 87.81 85 PRO A C 1
ATOM 633 O O . PRO A 1 85 ? -13.230 -10.786 7.440 1.00 87.81 85 PRO A O 1
ATOM 636 N N . ARG A 1 86 ? -15.305 -11.155 6.666 1.00 87.25 86 ARG A N 1
ATOM 637 C CA . ARG A 1 86 ? -15.278 -12.625 6.808 1.00 87.25 86 ARG A CA 1
ATOM 638 C C . ARG A 1 86 ? -14.748 -13.348 5.572 1.00 87.25 86 ARG A C 1
ATOM 640 O O . ARG A 1 86 ? -14.538 -14.552 5.628 1.00 87.25 86 ARG A O 1
ATOM 647 N N . SER A 1 87 ? -14.600 -12.649 4.445 1.00 75.94 87 SER A N 1
ATOM 648 C CA . SER A 1 87 ? -14.246 -13.250 3.153 1.00 75.94 87 SER A CA 1
ATOM 649 C C . SER A 1 87 ? -12.739 -13.224 2.852 1.00 75.94 87 SER A C 1
ATOM 651 O O . SER A 1 87 ? -12.371 -13.174 1.678 1.00 75.94 87 SER A O 1
ATOM 653 N N . GLN A 1 88 ? -11.889 -13.160 3.880 1.00 58.69 88 GLN A N 1
ATOM 654 C CA . GLN A 1 88 ? -10.428 -13.033 3.774 1.00 58.69 88 GLN A CA 1
ATOM 655 C C . GLN A 1 88 ? -9.734 -14.365 4.053 1.00 58.69 88 GLN A C 1
ATOM 657 O O . GLN A 1 88 ? -10.181 -15.066 4.988 1.00 58.69 88 GLN A O 1
#